Protein AF-A0A846NK54-F1 (afdb_monomer_lite)

Structure (mmCIF, N/CA/C/O backbone):
data_AF-A0A846NK54-F1
#
_entry.id   AF-A0A846NK54-F1
#
loop_
_atom_site.group_PDB
_atom_site.id
_atom_site.type_symbol
_atom_site.label_atom_id
_atom_site.label_alt_id
_atom_site.label_comp_id
_atom_site.label_asym_id
_atom_site.label_entity_id
_atom_site.label_seq_id
_atom_site.pdbx_PDB_ins_code
_atom_site.Cartn_x
_atom_site.Cartn_y
_atom_site.Cartn_z
_atom_site.occupancy
_atom_site.B_iso_or_equiv
_atom_site.auth_seq_id
_atom_site.auth_comp_id
_atom_site.auth_asym_id
_atom_site.auth_atom_id
_atom_site.pdbx_PDB_model_num
ATOM 1 N N . MET A 1 1 ? -16.753 6.357 17.543 1.00 62.28 1 MET A N 1
ATOM 2 C CA . MET A 1 1 ? -16.343 5.523 16.387 1.00 62.28 1 MET A CA 1
ATOM 3 C C . MET A 1 1 ? -14.847 5.221 16.505 1.00 62.28 1 MET A C 1
ATOM 5 O O . MET A 1 1 ? -14.086 6.155 16.724 1.00 62.28 1 MET A O 1
ATOM 9 N N . LYS A 1 2 ? -14.413 3.951 16.460 1.00 81.06 2 LYS A N 1
ATOM 10 C CA . LYS A 1 2 ? -13.001 3.572 16.691 1.00 81.06 2 LYS A CA 1
ATOM 11 C C . LYS A 1 2 ? -12.201 3.735 15.393 1.00 81.06 2 LYS A C 1
ATOM 13 O O . LYS A 1 2 ? -12.513 3.076 14.406 1.00 81.06 2 LYS A O 1
ATOM 18 N N . LYS A 1 3 ? -11.202 4.622 15.389 1.00 87.38 3 LYS A N 1
ATOM 19 C CA . LYS A 1 3 ? -10.267 4.786 14.264 1.00 87.38 3 LYS A CA 1
ATOM 20 C C . LYS A 1 3 ? -9.106 3.797 14.392 1.00 87.38 3 LYS A C 1
ATOM 22 O O . LYS A 1 3 ? -8.594 3.612 15.496 1.00 87.38 3 LYS A O 1
ATOM 27 N N . LYS A 1 4 ? -8.681 3.184 13.285 1.00 87.94 4 LYS A N 1
ATOM 28 C CA . LYS A 1 4 ? -7.445 2.386 13.204 1.00 87.94 4 LYS A CA 1
ATOM 29 C C . LYS A 1 4 ? -6.483 3.078 12.243 1.00 87.94 4 LYS A C 1
ATOM 31 O O . LYS A 1 4 ? -6.843 3.322 11.094 1.00 87.94 4 LYS A O 1
ATOM 36 N N . ILE A 1 5 ? -5.289 3.401 12.731 1.00 88.06 5 ILE A N 1
ATOM 37 C CA . ILE A 1 5 ? -4.210 3.984 11.928 1.00 88.06 5 ILE A CA 1
ATOM 38 C C . ILE A 1 5 ? -3.430 2.837 11.286 1.00 88.06 5 ILE A C 1
ATOM 40 O O . ILE A 1 5 ? -3.118 1.853 11.956 1.00 88.06 5 ILE A O 1
ATOM 44 N N . ILE A 1 6 ? -3.144 2.960 9.994 1.00 84.25 6 ILE A N 1
ATOM 45 C CA . ILE A 1 6 ? -2.316 2.028 9.230 1.00 84.25 6 ILE A CA 1
ATOM 46 C C . ILE A 1 6 ? -1.008 2.750 8.913 1.00 84.25 6 ILE A C 1
ATOM 48 O O . ILE A 1 6 ? -1.011 3.798 8.264 1.00 84.25 6 ILE A O 1
ATOM 52 N N . SER A 1 7 ? 0.098 2.201 9.406 1.00 82.12 7 SER A N 1
ATOM 53 C CA . SER A 1 7 ? 1.449 2.732 9.228 1.00 82.12 7 SER A CA 1
ATOM 54 C C . SER A 1 7 ? 2.452 1.584 9.166 1.00 82.12 7 SER A C 1
ATOM 56 O O . SER A 1 7 ? 2.197 0.512 9.713 1.00 82.12 7 SER A O 1
ATOM 58 N N . THR A 1 8 ? 3.588 1.827 8.524 1.00 77.56 8 THR A N 1
ATOM 59 C CA . THR A 1 8 ? 4.758 0.939 8.483 1.00 77.56 8 THR A CA 1
ATOM 60 C C . THR A 1 8 ? 5.975 1.671 9.049 1.00 77.56 8 THR A C 1
ATOM 62 O O . THR A 1 8 ? 5.917 2.877 9.282 1.00 77.56 8 THR A O 1
ATOM 65 N N . GLU A 1 9 ? 7.080 0.960 9.267 1.00 76.94 9 GLU A N 1
ATOM 66 C CA . GLU A 1 9 ? 8.317 1.526 9.834 1.00 76.94 9 GLU A CA 1
ATOM 67 C C . GLU A 1 9 ? 8.975 2.576 8.928 1.00 76.94 9 GLU A C 1
ATOM 69 O O . GLU A 1 9 ? 9.550 3.549 9.403 1.00 76.94 9 GLU A O 1
ATOM 74 N N . TRP A 1 10 ? 8.854 2.411 7.611 1.00 73.88 10 TRP A N 1
ATOM 75 C CA . TRP A 1 10 ? 9.385 3.353 6.623 1.00 73.88 10 TRP A CA 1
ATOM 76 C C . TRP A 1 10 ? 8.432 4.520 6.328 1.00 73.88 10 TRP A C 1
ATOM 78 O O . TRP A 1 10 ? 8.791 5.442 5.587 1.00 73.88 10 TRP A O 1
ATOM 88 N N . ALA A 1 11 ? 7.208 4.494 6.864 1.00 72.94 11 ALA A N 1
ATOM 89 C CA . ALA A 1 11 ? 6.292 5.615 6.737 1.00 72.94 11 ALA A CA 1
ATOM 90 C C . ALA A 1 11 ? 6.831 6.813 7.528 1.00 72.94 11 ALA A C 1
ATOM 92 O O . ALA A 1 11 ? 7.394 6.674 8.613 1.00 72.94 11 ALA A O 1
ATOM 93 N N . LYS A 1 12 ? 6.656 8.023 6.984 1.00 74.88 12 LYS A N 1
ATOM 94 C CA . LYS A 1 12 ? 7.078 9.235 7.692 1.00 74.88 12 LYS A CA 1
ATOM 95 C C . LYS A 1 12 ? 6.294 9.351 9.011 1.00 74.88 12 LYS A C 1
ATOM 97 O O . LYS A 1 12 ? 5.080 9.166 8.977 1.00 74.88 12 LYS A O 1
ATOM 102 N N . PRO A 1 13 ? 6.923 9.749 10.134 1.00 76.19 13 PRO A N 1
ATOM 103 C CA . PRO A 1 13 ? 6.278 9.752 11.455 1.00 76.19 13 PRO A CA 1
ATOM 104 C C . PRO A 1 13 ? 4.986 10.579 11.544 1.00 76.19 13 PRO A C 1
ATOM 106 O O . PRO A 1 13 ? 4.109 10.299 12.354 1.00 76.19 13 PRO A O 1
ATOM 109 N N . TRP A 1 14 ? 4.860 11.605 10.704 1.00 77.25 14 TRP A N 1
ATOM 110 C CA . TRP A 1 14 ? 3.711 12.511 10.646 1.00 77.25 14 TRP A CA 1
ATOM 111 C C . TRP A 1 14 ? 2.680 12.150 9.563 1.00 77.25 14 TRP A C 1
ATOM 113 O O . TRP A 1 14 ? 1.707 12.881 9.392 1.00 77.25 14 TRP A O 1
ATOM 123 N N . LEU A 1 15 ? 2.865 11.051 8.822 1.00 80.12 15 LEU A N 1
ATOM 124 C CA . LEU A 1 15 ? 1.958 10.625 7.754 1.00 80.12 15 LEU A CA 1
ATOM 125 C C . LEU A 1 15 ? 1.403 9.226 8.036 1.00 80.12 15 LEU A C 1
ATOM 127 O O . LEU A 1 15 ? 2.123 8.234 7.994 1.00 80.12 15 LEU A O 1
ATOM 131 N N . SER A 1 16 ? 0.090 9.136 8.242 1.00 82.38 16 SER A N 1
ATOM 132 C CA . SER A 1 16 ? -0.606 7.845 8.233 1.00 82.38 16 SER A CA 1
ATOM 133 C C . SER A 1 16 ? -0.775 7.369 6.790 1.00 82.38 16 SER A C 1
ATOM 135 O O . SER A 1 16 ? -1.312 8.103 5.960 1.00 82.38 16 SER A O 1
ATOM 137 N N . LEU A 1 17 ? -0.352 6.142 6.478 1.00 82.75 17 LEU A N 1
ATOM 138 C CA . LEU A 1 17 ? -0.560 5.567 5.144 1.00 82.75 17 LEU A CA 1
ATOM 139 C C . LEU A 1 17 ? -2.052 5.385 4.855 1.00 82.75 17 LEU A C 1
ATOM 141 O O . LEU A 1 17 ? -2.508 5.666 3.750 1.00 82.75 17 LEU A O 1
ATOM 145 N N . GLY A 1 18 ? -2.825 5.003 5.870 1.00 85.06 18 GLY A N 1
ATOM 146 C CA . GLY A 1 18 ? -4.276 5.055 5.804 1.00 85.06 18 GLY A CA 1
ATOM 147 C C . GLY A 1 18 ? -4.945 5.098 7.168 1.00 85.06 18 GLY A C 1
ATOM 148 O O . GLY A 1 18 ? -4.333 4.829 8.205 1.00 85.06 18 GLY A O 1
ATOM 149 N N . ILE A 1 19 ? -6.229 5.441 7.166 1.00 87.44 19 ILE A N 1
ATOM 150 C CA . ILE A 1 19 ? -7.076 5.468 8.356 1.00 87.44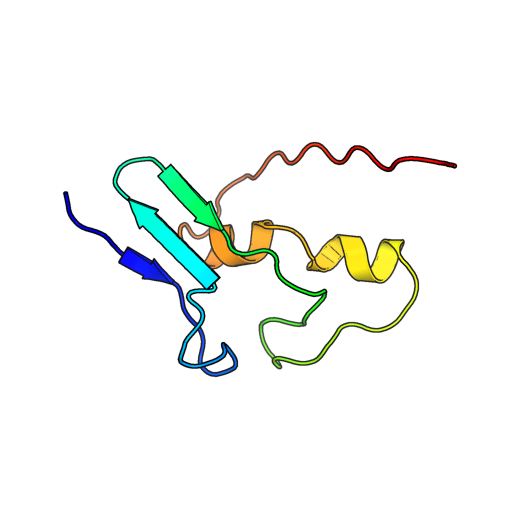 19 ILE A CA 1
ATOM 151 C C . ILE A 1 19 ? -8.356 4.700 8.046 1.00 87.44 19 ILE A C 1
ATOM 153 O O . ILE A 1 19 ? -9.110 5.065 7.144 1.00 87.44 19 ILE A O 1
ATOM 157 N N . LYS A 1 20 ? -8.627 3.652 8.828 1.00 85.69 20 LYS A N 1
ATOM 158 C CA . LYS A 1 20 ? -9.915 2.955 8.809 1.00 85.69 20 LYS A CA 1
ATOM 159 C C . LYS A 1 20 ? -10.850 3.587 9.833 1.00 85.69 20 LYS A C 1
ATOM 161 O O . LYS A 1 20 ? -10.520 3.654 11.023 1.00 85.69 20 LYS A O 1
ATOM 166 N N . ALA A 1 21 ? -12.015 4.023 9.374 1.00 87.38 21 ALA A N 1
ATOM 167 C CA . ALA A 1 21 ? -13.047 4.659 10.181 1.00 87.38 21 ALA A CA 1
ATOM 168 C C . ALA A 1 21 ? -14.409 4.043 9.832 1.00 87.38 21 ALA A C 1
ATOM 170 O O . ALA A 1 21 ? -15.018 4.365 8.814 1.00 87.38 21 ALA A O 1
ATOM 171 N N . GLY A 1 22 ? -14.872 3.115 10.676 1.00 84.88 22 GLY A N 1
ATOM 172 C CA . GLY A 1 22 ? -16.079 2.338 10.389 1.00 84.88 22 GLY A CA 1
ATOM 173 C C . GLY A 1 22 ? -15.902 1.478 9.124 1.00 84.88 22 GLY A C 1
ATOM 174 O O . GLY A 1 22 ? -14.934 0.710 9.073 1.00 84.88 22 GLY A O 1
ATOM 175 N N . PRO A 1 23 ? -16.802 1.583 8.125 1.00 82.31 23 PRO A N 1
ATOM 176 C CA . PRO A 1 23 ? -16.701 0.829 6.875 1.00 82.31 23 PRO A CA 1
ATOM 177 C C . PRO A 1 23 ? -15.722 1.447 5.864 1.00 82.31 23 PRO A C 1
ATOM 179 O O . PRO A 1 23 ? -15.388 0.802 4.876 1.00 82.31 23 PRO A O 1
ATOM 182 N N . PHE A 1 24 ? -15.248 2.672 6.099 1.00 82.56 24 PHE A N 1
ATOM 183 C CA . PHE A 1 24 ? -14.407 3.394 5.149 1.00 82.56 24 PHE A CA 1
ATOM 184 C C . PHE A 1 24 ? -12.918 3.223 5.450 1.00 82.56 24 PHE A C 1
ATOM 186 O O . PHE A 1 24 ? -12.494 3.200 6.613 1.00 82.56 24 PHE A O 1
ATOM 193 N N . LEU A 1 25 ? -12.123 3.162 4.383 1.00 82.19 25 LEU A N 1
ATOM 194 C CA . LEU A 1 25 ? -10.669 3.219 4.416 1.00 82.19 25 LEU A CA 1
ATOM 195 C C . LEU A 1 25 ? -10.207 4.439 3.618 1.00 82.19 25 LEU A C 1
ATOM 197 O O . LEU A 1 25 ? -10.415 4.509 2.411 1.00 82.19 25 LEU A O 1
ATOM 201 N N . PHE A 1 26 ? -9.577 5.388 4.302 1.00 83.56 26 PHE A N 1
ATOM 202 C CA . PHE A 1 26 ? -9.001 6.579 3.690 1.00 83.56 26 PHE A CA 1
ATOM 203 C C . PHE A 1 26 ? -7.510 6.359 3.494 1.00 83.56 26 PHE A C 1
ATOM 205 O O . PHE A 1 26 ? -6.791 6.114 4.463 1.00 83.56 26 PHE A O 1
ATOM 212 N N . THR A 1 27 ? -7.056 6.428 2.251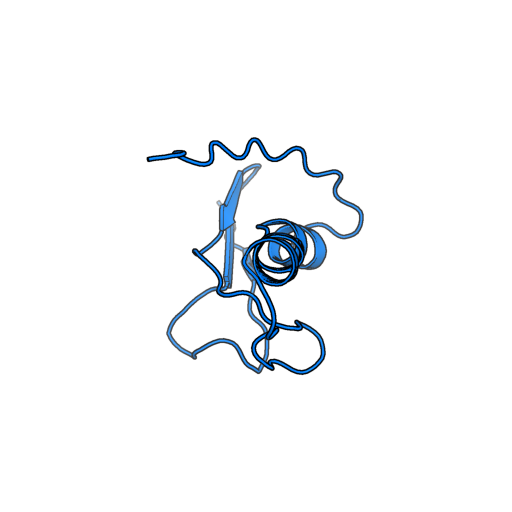 1.00 81.56 27 THR A N 1
ATOM 213 C CA . THR A 1 27 ? -5.665 6.196 1.866 1.00 81.56 27 THR A CA 1
ATOM 214 C C . THR A 1 27 ? -4.969 7.511 1.551 1.00 81.56 27 THR A C 1
ATOM 216 O O . THR A 1 27 ? -5.536 8.362 0.867 1.00 81.56 27 THR A O 1
ATOM 219 N N . SER A 1 28 ? -3.726 7.665 1.999 1.00 80.31 28 SER A N 1
ATOM 220 C CA . SER A 1 28 ? -2.865 8.749 1.521 1.00 80.31 28 SER A CA 1
ATOM 221 C C . SER A 1 28 ? -2.433 8.482 0.076 1.00 80.31 28 SER A C 1
ATOM 223 O O . SER A 1 28 ? -2.367 7.330 -0.352 1.00 80.31 28 SER A O 1
ATOM 225 N N . GLY A 1 29 ? -2.100 9.532 -0.678 1.00 74.62 29 GLY A N 1
ATOM 226 C CA . GLY A 1 29 ? -1.421 9.367 -1.965 1.00 74.62 29 GLY A CA 1
ATOM 227 C C . GLY A 1 29 ? -0.017 8.812 -1.728 1.00 74.62 29 GLY A C 1
ATOM 228 O O . GLY A 1 29 ? 0.802 9.478 -1.092 1.00 74.62 29 GLY A O 1
ATOM 229 N N . ILE A 1 30 ? 0.254 7.588 -2.188 1.00 72.50 30 ILE A N 1
ATOM 230 C CA . ILE A 1 30 ? 1.557 6.939 -1.999 1.00 72.50 30 ILE A CA 1
ATOM 231 C C . ILE A 1 30 ? 2.336 6.913 -3.317 1.00 72.50 30 ILE A C 1
ATOM 233 O O . ILE A 1 30 ? 1.784 6.703 -4.392 1.00 72.50 30 ILE A O 1
ATOM 237 N N . MET A 1 31 ? 3.645 7.145 -3.215 1.00 75.38 31 MET A N 1
ATOM 238 C CA . MET A 1 31 ? 4.602 6.981 -4.310 1.00 75.38 31 MET A CA 1
ATOM 239 C C . MET A 1 31 ? 4.818 5.497 -4.646 1.00 75.38 31 MET A C 1
ATOM 241 O O . MET A 1 31 ? 4.716 4.662 -3.752 1.00 75.38 31 MET A O 1
ATOM 245 N N . PRO A 1 32 ? 5.203 5.151 -5.883 1.00 74.00 32 PRO A N 1
ATOM 246 C CA . PRO A 1 32 ? 5.556 3.782 -6.256 1.00 74.00 32 PRO A CA 1
ATOM 247 C C . PRO A 1 32 ? 6.714 3.280 -5.391 1.00 74.00 32 PRO A C 1
ATOM 249 O O . PRO A 1 32 ? 7.870 3.620 -5.626 1.00 74.00 32 PRO A O 1
ATOM 252 N N . ARG A 1 33 ? 6.415 2.505 -4.350 1.00 76.81 33 ARG A N 1
ATOM 253 C CA . ARG A 1 33 ? 7.399 2.029 -3.377 1.00 76.81 33 ARG A CA 1
ATOM 254 C C . ARG A 1 33 ? 7.211 0.535 -3.169 1.00 76.81 33 ARG A C 1
ATOM 256 O O . ARG A 1 33 ? 6.085 0.050 -3.123 1.00 76.81 33 ARG A O 1
ATOM 263 N N . ASN A 1 34 ? 8.306 -0.199 -3.050 1.00 73.69 34 ASN A N 1
ATOM 264 C CA . ASN A 1 34 ? 8.274 -1.572 -2.585 1.00 73.69 34 ASN A CA 1
ATOM 265 C C . ASN A 1 34 ? 7.966 -1.542 -1.083 1.00 73.69 34 ASN A C 1
ATOM 267 O O . ASN A 1 34 ? 8.736 -0.995 -0.303 1.00 73.69 34 ASN A O 1
ATOM 271 N N . TYR A 1 35 ? 6.825 -2.090 -0.667 1.00 67.62 35 TYR A N 1
ATOM 272 C CA . TYR A 1 35 ? 6.364 -2.003 0.723 1.00 67.62 35 TYR A CA 1
ATOM 273 C C . TYR A 1 35 ? 7.166 -2.895 1.679 1.00 67.62 35 TYR A C 1
ATOM 275 O O . TYR A 1 35 ? 7.178 -2.623 2.881 1.00 67.62 35 TYR A O 1
ATOM 283 N N . SER A 1 36 ? 7.848 -3.916 1.153 1.00 69.56 36 SER A N 1
ATOM 284 C CA . SER A 1 36 ? 8.731 -4.790 1.925 1.00 69.56 36 SER A CA 1
ATOM 285 C C . SER A 1 36 ? 10.079 -4.131 2.208 1.00 69.56 36 SER A C 1
ATOM 287 O O . SER A 1 36 ? 10.606 -4.296 3.301 1.00 69.56 36 SER A O 1
ATOM 289 N N . THR A 1 37 ? 10.631 -3.377 1.250 1.00 72.12 37 THR A N 1
ATOM 290 C CA . THR A 1 37 ? 11.961 -2.747 1.391 1.00 72.12 37 THR A CA 1
ATOM 291 C C . THR A 1 37 ? 11.901 -1.254 1.707 1.00 72.12 37 THR A C 1
ATOM 293 O O . THR A 1 37 ? 12.875 -0.669 2.165 1.00 72.12 37 THR A O 1
ATOM 296 N N . GLY A 1 38 ? 10.762 -0.612 1.461 1.00 73.25 38 GLY A N 1
ATOM 297 C CA . GLY A 1 38 ? 10.618 0.833 1.528 1.00 73.25 38 GLY A CA 1
ATOM 298 C C . GLY A 1 38 ? 11.303 1.572 0.375 1.00 73.25 38 GLY A C 1
ATOM 299 O O . GLY A 1 38 ? 11.385 2.791 0.435 1.00 73.25 38 GLY A O 1
ATOM 300 N N . GLU A 1 39 ? 11.782 0.917 -0.681 1.00 81.81 39 GLU A N 1
ATOM 301 C CA . GLU A 1 39 ? 12.495 1.588 -1.781 1.00 81.81 39 GLU A CA 1
ATOM 302 C C . GLU A 1 39 ? 11.558 2.059 -2.892 1.00 81.81 39 GLU A C 1
ATOM 304 O O . GLU A 1 39 ? 10.561 1.405 -3.193 1.00 81.81 39 GLU A O 1
ATOM 309 N N . ILE A 1 40 ? 11.866 3.195 -3.524 1.00 79.75 40 ILE A N 1
ATOM 310 C CA . ILE A 1 40 ? 11.081 3.687 -4.665 1.00 79.75 40 ILE A CA 1
ATOM 311 C C . ILE A 1 40 ? 11.285 2.737 -5.850 1.00 79.75 40 ILE A C 1
ATOM 313 O O . ILE A 1 40 ? 12.415 2.445 -6.234 1.00 79.75 40 ILE A O 1
ATOM 317 N N . VAL A 1 41 ? 10.186 2.269 -6.439 1.00 81.75 41 VAL A N 1
ATOM 318 C CA . VAL A 1 41 ? 10.213 1.434 -7.639 1.00 81.75 41 VAL A CA 1
ATOM 319 C C . VAL A 1 41 ? 10.575 2.320 -8.828 1.00 81.75 41 VAL A C 1
ATOM 321 O O . VAL A 1 41 ? 9.856 3.266 -9.144 1.00 81.75 41 VAL A O 1
ATOM 324 N N . GLY A 1 42 ? 11.708 2.026 -9.466 1.00 79.69 42 GLY A N 1
ATOM 325 C CA . GLY A 1 42 ? 12.135 2.685 -10.700 1.00 79.69 42 GLY A CA 1
ATOM 326 C C . GLY A 1 42 ? 11.411 2.159 -11.945 1.00 79.69 42 GLY A C 1
ATOM 327 O O . GLY A 1 42 ? 10.556 1.278 -11.870 1.00 79.69 42 GLY A O 1
ATOM 328 N N . GLY A 1 43 ? 11.787 2.682 -13.112 1.00 84.38 43 GLY A N 1
ATOM 329 C CA . GLY A 1 43 ? 11.202 2.303 -14.403 1.00 84.38 43 GLY A CA 1
ATOM 330 C C . GLY A 1 43 ? 10.189 3.320 -14.927 1.00 84.38 43 GLY A C 1
ATOM 331 O O . GLY A 1 43 ? 10.151 4.464 -14.473 1.00 84.38 43 GLY A O 1
ATOM 332 N N . ASP A 1 44 ? 9.399 2.905 -15.916 1.00 83.75 44 ASP A N 1
ATOM 333 C CA . ASP A 1 44 ? 8.424 3.756 -16.599 1.00 83.75 44 ASP A CA 1
ATOM 334 C C . ASP A 1 44 ? 7.130 3.965 -15.787 1.00 83.75 44 ASP A C 1
ATOM 336 O O . ASP A 1 44 ? 6.942 3.427 -14.691 1.00 83.75 44 ASP A O 1
ATOM 340 N N . ILE A 1 45 ? 6.197 4.746 -16.341 1.00 80.94 45 ILE A N 1
ATOM 341 C CA . ILE A 1 45 ? 4.905 5.000 -15.696 1.00 80.94 45 ILE A CA 1
ATOM 342 C C . ILE A 1 45 ? 4.122 3.706 -15.454 1.00 80.94 45 ILE A C 1
ATOM 344 O O . ILE A 1 45 ? 3.480 3.577 -14.423 1.00 80.94 45 ILE A O 1
ATOM 348 N N . LYS A 1 46 ? 4.212 2.695 -16.325 1.00 79.25 46 LYS A N 1
ATOM 349 C CA . LYS A 1 46 ? 3.512 1.417 -16.113 1.00 79.25 46 LYS A CA 1
ATOM 350 C C . LYS A 1 46 ? 4.102 0.657 -14.923 1.00 79.25 46 LYS A C 1
ATOM 352 O O . LYS A 1 46 ? 3.345 0.131 -14.100 1.00 79.25 46 LYS A O 1
ATOM 357 N N . ALA A 1 47 ? 5.430 0.624 -14.81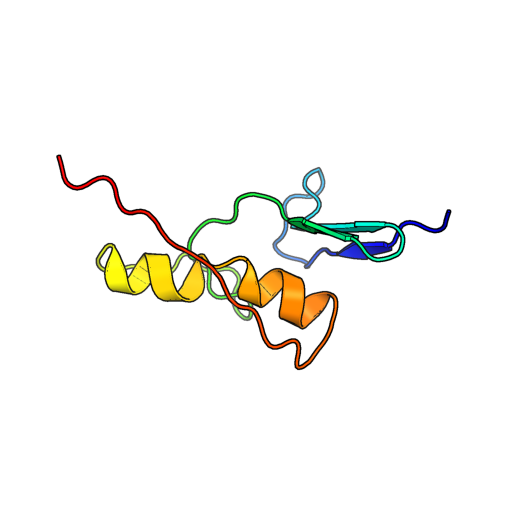9 1.00 78.25 47 ALA A N 1
ATOM 358 C CA . ALA A 1 47 ? 6.167 0.004 -13.724 1.00 78.25 47 ALA A CA 1
ATOM 359 C C . ALA A 1 47 ? 5.905 0.6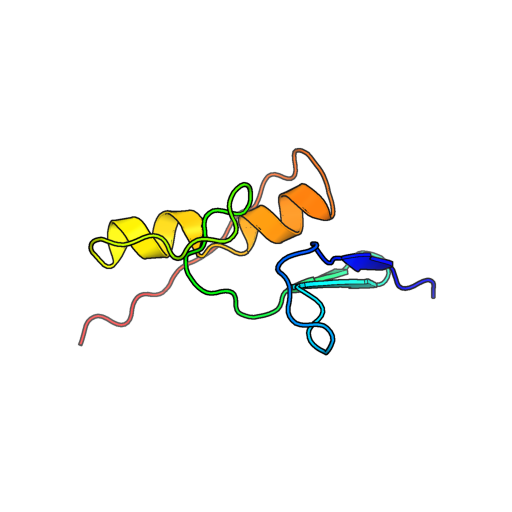99 -12.385 1.00 78.25 47 ALA A C 1
ATOM 361 O O . ALA A 1 47 ? 5.847 0.019 -11.367 1.00 78.25 47 ALA A O 1
ATOM 362 N N . GLN A 1 48 ? 5.681 2.015 -12.391 1.00 78.06 48 GLN A N 1
ATOM 363 C CA . GLN A 1 48 ? 5.372 2.809 -11.201 1.00 78.06 48 GLN A CA 1
ATOM 364 C C . GLN A 1 48 ? 3.877 2.792 -10.837 1.00 78.06 48 GLN A C 1
ATOM 366 O O . GLN A 1 48 ? 3.517 2.622 -9.675 1.00 78.06 48 GLN A O 1
ATOM 371 N N . THR A 1 49 ? 2.967 2.868 -11.805 1.00 75.25 49 THR A N 1
ATOM 372 C CA . THR A 1 49 ? 1.515 2.827 -11.561 1.00 75.25 49 THR A CA 1
ATOM 373 C C . THR A 1 49 ? 1.062 1.469 -11.034 1.00 75.25 49 THR A C 1
ATOM 375 O O . THR A 1 49 ? 0.087 1.386 -10.290 1.00 75.25 49 THR A O 1
ATOM 378 N N . ARG A 1 50 ? 1.762 0.382 -11.378 1.00 66.56 50 ARG A N 1
ATOM 379 C CA . ARG A 1 50 ? 1.420 -0.956 -10.885 1.00 66.56 50 ARG A CA 1
ATOM 380 C C . ARG A 1 50 ? 1.534 -1.090 -9.350 1.00 66.56 50 ARG A C 1
ATOM 382 O O . ARG A 1 50 ? 0.546 -1.561 -8.791 1.00 66.56 50 ARG A O 1
ATOM 389 N N . PRO A 1 51 ? 2.633 -0.673 -8.691 1.00 61.75 51 PRO A N 1
ATOM 390 C CA . PRO A 1 51 ? 2.790 -0.625 -7.234 1.00 61.75 51 PRO A CA 1
ATOM 391 C C . PRO A 1 51 ? 2.256 0.650 -6.556 1.00 61.75 51 PRO A C 1
ATOM 393 O O . PRO A 1 51 ? 1.970 0.592 -5.368 1.00 61.75 51 PRO A O 1
ATOM 396 N N . ALA A 1 52 ? 2.077 1.782 -7.255 1.00 56.97 52 ALA A N 1
ATOM 397 C CA . ALA A 1 52 ? 1.533 3.024 -6.667 1.00 56.97 52 ALA A CA 1
ATOM 398 C C . ALA A 1 52 ? 0.043 2.944 -6.269 1.00 56.97 52 ALA A C 1
ATOM 400 O O . ALA A 1 52 ? -0.568 3.944 -5.894 1.00 56.97 52 ALA A O 1
ATOM 401 N N . ARG A 1 53 ? -0.579 1.769 -6.382 1.00 55.34 53 ARG A N 1
ATOM 402 C CA . ARG A 1 53 ? -2.005 1.604 -6.130 1.00 55.34 53 ARG A CA 1
ATOM 403 C C . ARG A 1 53 ? -2.273 1.599 -4.634 1.00 55.34 53 ARG A C 1
ATOM 405 O O . ARG A 1 53 ? -1.597 0.936 -3.852 1.00 55.34 53 ARG A O 1
ATOM 412 N N . SER A 1 54 ? -3.391 2.210 -4.278 1.00 55.38 54 SER A N 1
ATOM 413 C CA . SER A 1 54 ? -4.118 2.068 -3.016 1.00 55.38 54 SER A CA 1
ATOM 414 C C . SER A 1 54 ? -4.265 0.610 -2.537 1.00 55.38 54 SER A C 1
ATOM 416 O O . SER A 1 54 ? -4.574 0.385 -1.368 1.00 55.38 54 SER A O 1
ATOM 418 N N . SER A 1 55 ? -4.000 -0.378 -3.407 1.00 58.66 55 SER A N 1
ATOM 419 C CA . SER A 1 55 ? -4.010 -1.807 -3.108 1.00 58.66 55 SER A CA 1
ATOM 420 C C . SER A 1 55 ? -3.168 -2.205 -1.909 1.00 58.66 55 SER A C 1
ATOM 422 O O . SER A 1 55 ? -3.640 -2.961 -1.074 1.00 58.66 55 SER A O 1
ATOM 424 N N . CYS A 1 56 ? -1.977 -1.638 -1.743 1.00 59.50 56 CYS A N 1
ATOM 425 C CA . CYS A 1 56 ? -1.085 -2.078 -0.672 1.00 59.50 56 CYS A CA 1
ATOM 426 C C . CYS A 1 56 ? -1.517 -1.572 0.718 1.00 59.50 56 CYS A C 1
ATOM 428 O O . CYS A 1 56 ? -1.346 -2.277 1.710 1.00 59.50 56 CYS A O 1
ATOM 430 N N . ILE A 1 57 ? -2.119 -0.376 0.821 1.00 67.44 57 ILE A N 1
ATOM 431 C CA . ILE A 1 57 ? -2.727 0.063 2.095 1.00 67.44 57 ILE A CA 1
ATOM 432 C C . ILE A 1 57 ? -3.926 -0.815 2.410 1.00 67.44 57 ILE A C 1
ATOM 434 O O . ILE A 1 57 ? -4.118 -1.191 3.563 1.00 67.44 57 ILE A O 1
ATOM 438 N N . CYS A 1 58 ? -4.735 -1.121 1.401 1.00 65.19 58 CYS A N 1
ATOM 439 C CA . CYS A 1 58 ? -5.868 -2.005 1.573 1.00 65.19 58 CYS A CA 1
ATOM 440 C C . CYS A 1 58 ? -5.428 -3.403 2.010 1.00 65.19 58 CYS A C 1
ATOM 442 O O . CYS A 1 58 ? -6.033 -3.900 2.945 1.00 65.19 58 CYS A O 1
ATOM 444 N N . ASP A 1 59 ? -4.346 -3.970 1.468 1.00 68.88 59 ASP A N 1
ATOM 445 C CA . ASP A 1 59 ? -3.793 -5.256 1.922 1.00 68.88 59 ASP A CA 1
ATOM 446 C C . ASP A 1 59 ? -3.362 -5.203 3.399 1.00 68.88 59 ASP A C 1
ATOM 448 O O . ASP A 1 59 ? -3.641 -6.116 4.174 1.00 68.88 59 ASP A O 1
ATOM 452 N N . LEU A 1 60 ? -2.736 -4.102 3.835 1.00 70.88 60 LEU A N 1
ATOM 453 C CA . LEU A 1 60 ? -2.372 -3.891 5.246 1.00 70.88 60 LEU A CA 1
ATOM 454 C C . LEU A 1 60 ? -3.595 -3.650 6.150 1.00 70.88 60 LEU A C 1
ATOM 456 O O . LEU A 1 60 ? -3.598 -3.989 7.338 1.00 70.88 60 LEU A O 1
ATOM 460 N N . ALA A 1 61 ? -4.635 -3.013 5.618 1.00 71.50 61 ALA A N 1
ATOM 461 C CA . ALA A 1 61 ? -5.849 -2.664 6.346 1.00 71.50 61 ALA A CA 1
ATOM 462 C C . ALA A 1 61 ? -6.824 -3.842 6.470 1.00 71.50 61 ALA A C 1
ATOM 464 O O . ALA A 1 61 ? -7.511 -3.979 7.491 1.00 71.50 61 ALA A O 1
ATOM 465 N N . ILE A 1 62 ? -6.919 -4.617 5.392 1.00 75.06 62 ILE A N 1
ATOM 466 C CA . ILE A 1 62 ? -7.870 -5.680 5.089 1.00 75.06 62 ILE A CA 1
ATOM 467 C C . ILE A 1 62 ? -7.123 -6.693 4.195 1.00 75.06 62 ILE A C 1
ATOM 469 O O . ILE A 1 62 ? -7.208 -6.614 2.967 1.00 75.06 62 ILE A O 1
ATOM 473 N N . PRO A 1 63 ? -6.378 -7.634 4.797 1.00 70.06 63 PRO A N 1
ATOM 474 C CA . PRO A 1 63 ? -5.713 -8.692 4.044 1.00 70.06 63 PRO A CA 1
ATOM 475 C C . PRO A 1 63 ? -6.708 -9.401 3.117 1.00 70.06 63 PRO A C 1
ATOM 477 O O . PRO A 1 63 ? -7.843 -9.650 3.522 1.00 70.06 63 PRO A O 1
ATOM 480 N N . GLU A 1 64 ? -6.288 -9.694 1.883 1.00 65.75 64 GLU A N 1
ATOM 481 C CA . GLU A 1 64 ? -7.094 -10.350 0.833 1.00 65.75 64 GLU A CA 1
ATOM 482 C C . GLU A 1 64 ? -8.235 -9.510 0.227 1.00 65.75 64 GLU A C 1
ATOM 484 O O . GLU A 1 64 ? -9.056 -10.028 -0.539 1.00 65.75 64 GLU A O 1
ATOM 489 N N . ALA A 1 65 ? -8.300 -8.207 0.513 1.00 66.50 65 ALA A N 1
ATOM 490 C CA . ALA A 1 65 ? -9.281 -7.338 -0.122 1.00 66.50 65 ALA A CA 1
ATOM 491 C C . ALA A 1 65 ? -9.117 -7.332 -1.652 1.00 66.50 65 ALA A C 1
ATOM 493 O O . ALA A 1 65 ? -8.074 -6.968 -2.193 1.00 66.50 65 ALA A O 1
ATOM 494 N N . LYS A 1 66 ? -10.193 -7.669 -2.370 1.00 59.53 66 LYS A N 1
ATOM 495 C CA . LYS A 1 66 ? -10.291 -7.392 -3.806 1.00 59.53 66 LYS A CA 1
ATOM 496 C C . LYS A 1 66 ? -10.608 -5.919 -3.990 1.00 59.53 66 LYS A C 1
ATOM 498 O O . LYS A 1 66 ? -11.588 -5.420 -3.442 1.00 59.53 66 LYS A O 1
ATOM 503 N N . ILE A 1 67 ? -9.765 -5.231 -4.747 1.00 63.78 67 ILE A N 1
ATOM 504 C CA . ILE A 1 67 ? -9.847 -3.783 -4.910 1.00 63.78 67 ILE A CA 1
ATOM 505 C C . ILE A 1 67 ? -10.028 -3.505 -6.382 1.00 63.78 67 ILE A C 1
ATOM 507 O O . ILE A 1 67 ? -9.158 -3.806 -7.198 1.00 63.78 67 ILE A O 1
ATOM 511 N N . GLU A 1 68 ? -11.174 -2.930 -6.700 1.00 59.88 68 GLU A N 1
ATOM 512 C CA . GLU A 1 68 ? -11.441 -2.367 -8.006 1.00 59.88 68 GLU A CA 1
ATOM 513 C C . GLU A 1 68 ? -11.021 -0.898 -7.970 1.00 59.88 68 GLU A C 1
ATOM 515 O O . GLU A 1 68 ? -11.413 -0.148 -7.076 1.00 59.88 68 GLU A O 1
ATOM 520 N N . MET A 1 69 ? -10.138 -0.510 -8.886 1.00 60.78 69 MET A N 1
ATOM 521 C CA . MET A 1 69 ? -9.610 0.847 -8.958 1.00 60.78 69 MET A CA 1
ATOM 522 C C . MET A 1 69 ? -9.727 1.330 -10.394 1.00 60.78 69 MET A C 1
ATOM 524 O O . MET A 1 69 ? -9.122 0.749 -11.296 1.00 60.78 69 MET A O 1
ATOM 528 N N . GLU A 1 70 ? -10.491 2.395 -10.592 1.00 57.41 70 GLU A N 1
ATOM 529 C CA . GLU A 1 70 ? -10.623 3.059 -11.880 1.00 57.41 70 GLU A CA 1
ATOM 530 C C . GLU A 1 70 ? -9.490 4.081 -12.035 1.00 57.41 70 GLU A C 1
ATOM 532 O O . GLU A 1 70 ? -9.268 4.927 -11.167 1.00 57.41 70 GLU A O 1
ATOM 537 N N . VAL A 1 71 ? -8.722 3.965 -13.119 1.00 56.88 71 VAL A N 1
ATOM 538 C CA . VAL A 1 71 ? -7.607 4.868 -13.423 1.00 56.88 71 VAL A CA 1
A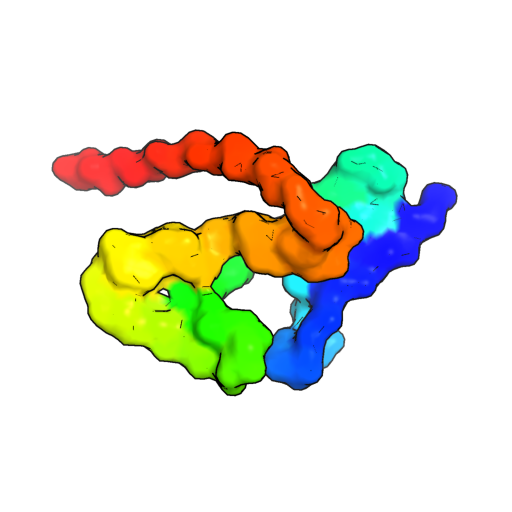TOM 539 C C . VAL A 1 71 ? -7.946 5.630 -14.689 1.00 56.88 71 VAL A C 1
ATOM 541 O O . VAL A 1 71 ? -7.943 5.060 -15.778 1.00 56.88 71 VAL A O 1
ATOM 544 N N . VAL A 1 72 ? -8.182 6.931 -14.550 1.00 56.78 72 VAL A N 1
ATOM 545 C CA . VAL A 1 72 ? -8.314 7.840 -15.690 1.00 56.78 72 VAL A CA 1
ATOM 546 C C . VAL A 1 72 ? -6.952 8.477 -15.931 1.00 56.78 72 VAL A C 1
ATOM 548 O O . VAL A 1 72 ? -6.556 9.420 -15.248 1.00 56.78 72 VAL A O 1
ATOM 551 N N . ALA A 1 73 ? -6.197 7.924 -16.876 1.00 54.56 73 ALA A N 1
ATOM 552 C CA . ALA A 1 73 ? -5.013 8.598 -17.384 1.00 54.56 73 ALA A CA 1
ATOM 553 C C . ALA A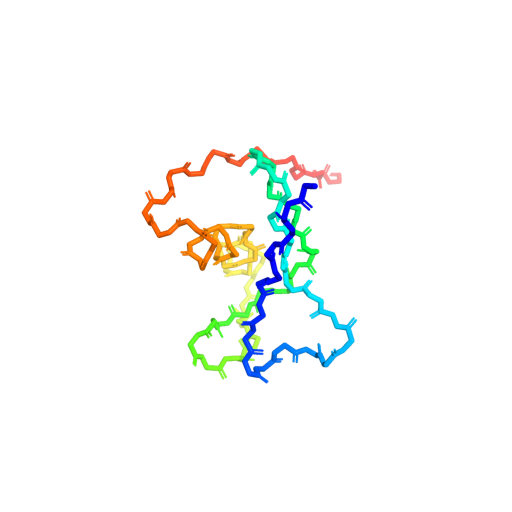 1 73 ? -5.471 9.704 -18.343 1.00 54.56 73 ALA A C 1
ATOM 555 O O . ALA A 1 73 ? -6.053 9.414 -19.387 1.00 54.56 73 ALA A O 1
ATOM 556 N N . LEU A 1 74 ? -5.216 10.966 -17.991 1.00 51.47 74 LEU A N 1
ATOM 557 C CA . LEU A 1 74 ? -5.298 12.067 -18.947 1.00 51.47 74 LEU A CA 1
ATOM 558 C C . LEU A 1 74 ? -4.170 11.875 -19.961 1.00 51.47 74 LEU A C 1
ATOM 560 O O . LEU A 1 74 ? -2.998 12.088 -19.649 1.00 51.47 74 LEU A O 1
ATOM 564 N N . ILE A 1 75 ? -4.531 11.399 -21.149 1.00 55.50 75 ILE A N 1
ATOM 565 C CA . ILE A 1 75 ? -3.656 11.439 -22.317 1.00 55.50 75 ILE A CA 1
ATOM 566 C C . ILE A 1 75 ? -3.704 12.897 -22.809 1.00 55.50 75 ILE A C 1
ATOM 568 O O . ILE A 1 75 ? -4.815 13.375 -23.050 1.00 55.50 75 ILE A O 1
ATOM 572 N N . PRO A 1 76 ? -2.570 13.622 -22.856 1.00 57.66 76 PRO A N 1
ATOM 573 C CA . PRO A 1 76 ? -2.535 15.002 -23.338 1.00 57.66 76 PRO A CA 1
ATOM 574 C C . PRO A 1 76 ? -2.930 15.117 -24.813 1.00 57.66 76 PRO A C 1
ATOM 576 O O . PRO A 1 76 ? -2.694 14.146 -25.571 1.00 57.66 76 PRO A O 1
#

Foldseek 3Di:
DDKDFADDPLDDPPDGQWIDDPPDIGGDQDWQADPVVRHHQDDDPVSGVVRSDPVVSCCRVPNPDDDDDDDDDPDD

Sequence (76 aa):
MKKKIISTEWAKPWLSLGIKAGPFLFTSGIMPRNYSTGEIVGGDIKAQTRPARSSCICDLAIPEAKIEMEVVALIP

pLDDT: mean 73.07, std 10.12, range [51.47, 88.06]

Radius of gyration: 13.33 Å; chains: 1; bounding box: 29×25×40 Å

Secondary structure (DSSP, 8-state):
--EEEE--TTS-TT--SEEEETTEEEE----SB-TTT-PBP-SSHHHHHTTSSTHHHHHHHSTT------------